Protein AF-A0A9X3NEU4-F1 (afdb_monomer_lite)

Structure (mmCIF, N/CA/C/O backbone):
data_AF-A0A9X3NEU4-F1
#
_entry.id   AF-A0A9X3NEU4-F1
#
loop_
_atom_site.group_PDB
_atom_site.id
_atom_site.type_symbol
_atom_site.label_atom_id
_atom_site.label_alt_id
_atom_site.label_comp_id
_atom_site.label_asym_id
_atom_site.label_entity_id
_atom_site.label_seq_id
_atom_site.pdbx_PDB_ins_code
_atom_site.Cartn_x
_atom_site.Cartn_y
_atom_site.Cartn_z
_atom_site.occupancy
_atom_site.B_iso_or_equiv
_atom_site.auth_seq_id
_atom_site.auth_comp_id
_atom_site.auth_asym_id
_atom_site.auth_atom_id
_atom_site.pdbx_PDB_model_num
ATOM 1 N N . MET A 1 1 ? 14.379 30.871 -71.283 1.00 44.81 1 MET A N 1
ATOM 2 C CA . MET A 1 1 ? 14.178 31.575 -69.997 1.00 44.81 1 MET A CA 1
ATOM 3 C C . MET A 1 1 ? 13.206 30.751 -69.172 1.00 44.81 1 MET A C 1
ATOM 5 O O . MET A 1 1 ? 12.006 30.947 -69.275 1.00 44.81 1 MET A O 1
ATOM 9 N N . LEU A 1 2 ? 13.710 29.738 -68.473 1.00 43.91 2 LEU A N 1
ATOM 10 C CA . LEU A 1 2 ? 12.891 28.716 -67.829 1.00 43.91 2 LEU A CA 1
ATOM 11 C C . LEU A 1 2 ? 13.429 28.474 -66.412 1.00 43.91 2 LEU A C 1
ATOM 13 O O . LEU A 1 2 ? 14.631 28.306 -66.233 1.00 43.91 2 LEU A O 1
ATOM 17 N N . PHE A 1 3 ? 12.510 28.463 -65.448 1.00 47.03 3 PHE A N 1
ATOM 18 C CA . PHE A 1 3 ? 12.643 27.906 -64.099 1.00 47.03 3 PHE A CA 1
ATOM 19 C C . PHE A 1 3 ? 13.723 28.490 -63.179 1.00 47.03 3 PHE A C 1
ATOM 21 O O . PHE A 1 3 ? 14.767 27.901 -62.918 1.00 47.03 3 PHE A O 1
ATOM 28 N N . ARG A 1 4 ? 13.398 29.614 -62.541 1.00 51.06 4 ARG A N 1
ATOM 29 C CA . ARG A 1 4 ? 13.967 29.974 -61.237 1.00 51.06 4 ARG A CA 1
ATOM 30 C C . ARG A 1 4 ? 12.854 30.599 -60.414 1.00 51.06 4 ARG A C 1
ATOM 32 O O . ARG A 1 4 ? 12.201 31.504 -60.917 1.00 51.06 4 ARG A O 1
ATOM 39 N N . ARG A 1 5 ? 12.717 30.168 -59.156 1.00 53.00 5 ARG A N 1
ATOM 40 C CA . ARG A 1 5 ? 11.778 30.644 -58.116 1.00 53.00 5 ARG A CA 1
ATOM 41 C C . ARG A 1 5 ? 10.503 29.822 -57.942 1.00 53.00 5 ARG A C 1
ATOM 43 O O . ARG A 1 5 ? 9.422 30.352 -58.114 1.00 53.00 5 ARG A O 1
ATOM 50 N N . VAL A 1 6 ? 10.627 28.589 -57.470 1.00 54.50 6 VAL A N 1
ATOM 51 C CA . VAL A 1 6 ? 9.774 28.101 -56.372 1.00 54.50 6 VAL A CA 1
ATOM 52 C C . VAL A 1 6 ? 10.580 27.011 -55.688 1.00 54.50 6 VAL A C 1
ATOM 54 O O . VAL A 1 6 ? 10.840 26.011 -56.335 1.00 54.50 6 VAL A O 1
ATOM 57 N N . LEU A 1 7 ? 11.033 27.224 -54.453 1.00 52.16 7 LEU A N 1
ATOM 58 C CA . LEU A 1 7 ? 11.318 26.179 -53.454 1.00 52.16 7 LEU A CA 1
ATOM 59 C C . LEU A 1 7 ? 12.117 26.808 -52.319 1.00 52.16 7 LEU A C 1
ATOM 61 O O . LEU A 1 7 ? 13.336 26.889 -52.384 1.00 52.16 7 LEU A O 1
ATOM 65 N N . LEU A 1 8 ? 11.407 27.290 -51.303 1.00 47.12 8 LEU A N 1
ATOM 66 C CA . LEU A 1 8 ? 11.895 27.387 -49.927 1.00 47.12 8 LEU A CA 1
ATOM 67 C C . LEU A 1 8 ? 10.701 27.763 -49.050 1.00 47.12 8 LEU A C 1
ATOM 69 O O . LEU A 1 8 ? 10.567 28.883 -48.572 1.00 47.12 8 LEU A O 1
ATOM 73 N N . VAL A 1 9 ? 9.782 26.812 -48.898 1.00 52.91 9 VAL A N 1
ATOM 74 C CA . VAL A 1 9 ? 8.786 26.859 -47.832 1.00 52.91 9 VAL A CA 1
ATOM 75 C C . VAL A 1 9 ? 8.867 25.548 -47.069 1.00 52.91 9 VAL A C 1
ATOM 77 O O . VAL A 1 9 ? 8.692 24.477 -47.638 1.00 52.91 9 VAL A O 1
ATOM 80 N N . ALA A 1 10 ? 9.117 25.720 -45.773 1.00 53.41 10 ALA A N 1
ATOM 81 C CA . ALA A 1 10 ? 8.772 24.837 -44.670 1.00 53.41 10 ALA A CA 1
ATOM 82 C C . ALA A 1 10 ? 9.466 23.474 -44.597 1.00 53.41 10 ALA A C 1
ATOM 84 O O . ALA A 1 10 ? 9.008 22.499 -45.174 1.00 53.41 10 ALA A O 1
ATOM 85 N N . LEU A 1 11 ? 10.466 23.386 -43.717 1.00 49.44 11 LEU A N 1
ATOM 86 C CA . LEU A 1 11 ? 10.646 22.207 -42.865 1.00 49.44 11 LEU A CA 1
ATOM 87 C C . LEU A 1 11 ? 11.453 22.580 -41.611 1.00 49.44 11 LEU A C 1
ATOM 89 O O . LEU A 1 11 ? 12.535 22.070 -41.355 1.00 49.44 11 LEU A O 1
ATOM 93 N N . ILE A 1 12 ? 10.901 23.490 -40.801 1.00 54.88 12 ILE A N 1
ATOM 94 C CA . ILE A 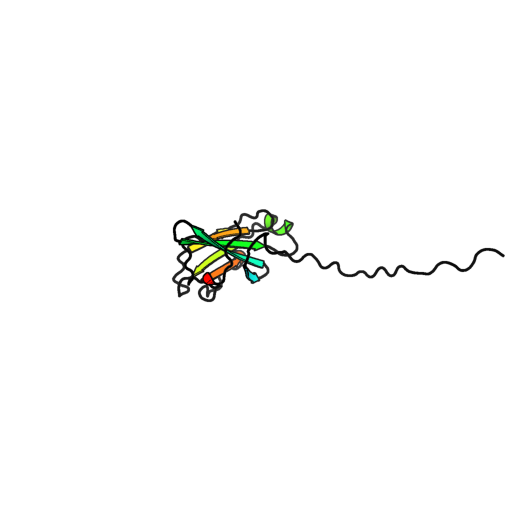1 12 ? 11.205 23.511 -39.365 1.00 54.88 12 ILE A CA 1
ATOM 95 C C . ILE A 1 12 ? 10.146 22.614 -38.726 1.00 54.88 12 ILE A C 1
ATOM 97 O O . ILE A 1 12 ? 9.109 23.078 -38.257 1.00 54.88 12 ILE A O 1
ATOM 101 N N . VAL A 1 13 ? 10.368 21.301 -38.794 1.00 54.75 13 VAL A N 1
ATOM 102 C CA . VAL A 1 13 ? 9.652 20.361 -37.929 1.00 54.75 13 VAL A CA 1
ATOM 103 C C . VAL A 1 13 ? 10.195 20.635 -36.538 1.00 54.75 13 VAL A C 1
ATOM 105 O O . VAL A 1 13 ? 11.310 20.246 -36.201 1.00 54.75 13 VAL A O 1
ATOM 108 N N . ALA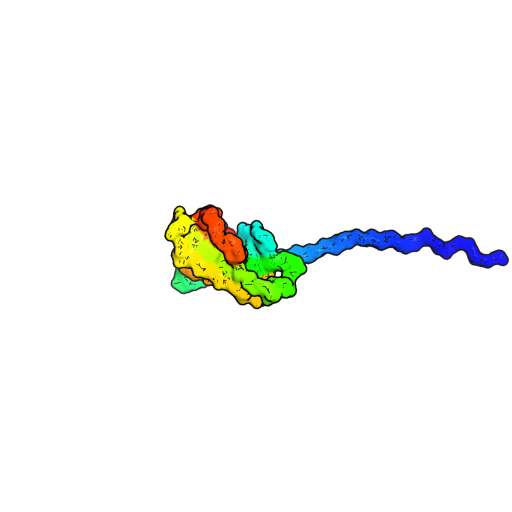 A 1 14 ? 9.434 21.406 -35.767 1.00 52.91 14 ALA A N 1
ATOM 109 C CA . ALA A 1 14 ? 9.673 21.575 -34.352 1.00 52.91 14 ALA A CA 1
ATOM 110 C C . ALA A 1 14 ? 9.795 20.179 -33.728 1.00 52.91 14 ALA A C 1
ATOM 112 O O . ALA A 1 14 ? 8.839 19.401 -33.756 1.00 52.91 14 ALA A O 1
ATOM 113 N N . CYS A 1 15 ? 10.968 19.864 -33.173 1.00 49.28 15 CYS A N 1
ATOM 114 C CA . CYS A 1 15 ? 11.136 18.794 -32.197 1.00 49.28 15 CYS A CA 1
ATOM 115 C C . CYS A 1 15 ? 10.314 19.164 -30.959 1.00 49.28 15 CYS A C 1
ATOM 117 O O . CYS A 1 15 ? 10.850 19.610 -29.947 1.00 49.28 15 CYS A O 1
ATOM 119 N N . LEU A 1 16 ? 8.991 19.046 -31.057 1.00 50.03 16 LEU A N 1
ATOM 120 C CA . LEU A 1 16 ? 8.130 19.090 -29.895 1.00 50.03 16 LEU A CA 1
ATOM 121 C C . LEU A 1 16 ? 8.466 17.838 -29.082 1.00 50.03 16 LEU A C 1
ATOM 123 O O . LEU A 1 16 ? 8.388 16.732 -29.628 1.00 50.03 16 LEU A O 1
ATOM 127 N N . PRO A 1 17 ? 8.878 17.977 -27.812 1.00 50.19 17 PRO A N 1
ATOM 128 C CA . PRO A 1 17 ? 9.070 16.820 -26.962 1.00 50.19 17 PRO A CA 1
ATOM 129 C C . PRO A 1 17 ? 7.731 16.088 -26.896 1.00 50.19 17 PRO A C 1
ATOM 131 O O . PRO A 1 17 ? 6.747 16.625 -26.386 1.00 50.19 17 PRO A O 1
ATOM 134 N N . VAL A 1 18 ? 7.685 14.873 -27.448 1.00 53.72 18 VAL A N 1
ATOM 135 C CA . VAL A 1 18 ? 6.547 13.977 -27.256 1.00 53.72 18 VAL A CA 1
ATOM 136 C C . VAL A 1 18 ? 6.400 13.828 -25.742 1.00 53.72 18 VAL A C 1
ATOM 138 O O . VAL A 1 18 ? 7.373 13.420 -25.095 1.00 53.72 18 VAL A O 1
ATOM 141 N N . PRO A 1 19 ? 5.258 14.206 -25.139 1.00 49.41 19 PRO A N 1
ATOM 142 C CA . PRO A 1 19 ? 5.074 14.055 -23.709 1.00 49.41 19 PRO A CA 1
ATOM 143 C C . PRO A 1 19 ? 5.177 12.566 -23.410 1.00 49.41 19 PRO A C 1
ATOM 145 O O . PRO A 1 19 ? 4.295 11.781 -23.746 1.00 49.41 19 PRO A O 1
ATOM 148 N N . ALA A 1 20 ? 6.316 12.166 -22.850 1.00 51.03 20 ALA A N 1
ATOM 149 C CA . ALA A 1 20 ? 6.565 10.777 -22.530 1.00 51.03 20 ALA A CA 1
ATOM 150 C C . ALA A 1 20 ? 5.463 10.311 -21.577 1.00 51.03 20 ALA A C 1
ATOM 152 O O . ALA A 1 20 ? 5.280 10.911 -20.512 1.00 51.03 20 ALA A O 1
ATOM 153 N N . ALA A 1 21 ? 4.723 9.291 -22.015 1.00 49.53 21 ALA A N 1
ATOM 154 C CA . ALA A 1 21 ? 3.533 8.785 -21.354 1.00 49.53 21 ALA A CA 1
ATOM 155 C C . ALA A 1 21 ? 3.803 8.611 -19.856 1.00 49.53 21 ALA A C 1
ATOM 157 O O . ALA A 1 21 ? 4.680 7.855 -19.436 1.00 49.53 21 ALA A O 1
ATOM 158 N N . VAL A 1 22 ? 3.089 9.388 -19.045 1.00 52.66 22 VAL A N 1
ATOM 159 C CA . VAL A 1 22 ? 3.134 9.270 -17.590 1.00 52.66 22 VAL A CA 1
ATOM 160 C C . VAL A 1 22 ? 2.557 7.900 -17.255 1.00 52.66 22 VAL A C 1
ATOM 162 O O . VAL A 1 22 ? 1.457 7.595 -17.711 1.00 52.66 22 VAL A O 1
ATOM 165 N N . ALA A 1 23 ? 3.276 7.076 -16.486 1.00 56.06 23 ALA A N 1
ATOM 166 C CA . ALA A 1 23 ? 2.746 5.799 -16.015 1.00 56.06 23 ALA A CA 1
ATOM 167 C C . ALA A 1 23 ? 1.382 6.034 -15.351 1.00 56.06 23 ALA A C 1
ATOM 169 O O . ALA A 1 23 ? 1.269 6.727 -14.334 1.00 56.06 23 ALA A O 1
ATOM 170 N N . GLN A 1 24 ? 0.334 5.530 -15.998 1.00 68.69 24 GLN A N 1
ATOM 171 C CA . GLN A 1 24 ? -1.038 5.714 -15.558 1.00 68.69 24 GLN A CA 1
ATOM 172 C C . GLN A 1 24 ? -1.345 4.755 -14.410 1.00 68.69 24 GLN A C 1
ATOM 174 O O . GLN A 1 24 ? -0.736 3.690 -14.267 1.00 68.69 24 GLN A O 1
ATOM 179 N N . ALA A 1 25 ? -2.305 5.148 -13.570 1.00 74.69 25 ALA A N 1
ATOM 180 C CA . ALA A 1 25 ? -2.881 4.227 -12.602 1.00 74.69 25 ALA A CA 1
ATOM 181 C C . ALA A 1 25 ? -3.340 2.947 -13.329 1.00 74.69 25 ALA A C 1
ATOM 183 O O . ALA A 1 25 ? -3.748 3.040 -14.493 1.00 74.69 25 ALA A O 1
ATOM 184 N N . PRO A 1 26 ? -3.301 1.769 -12.679 1.00 81.75 26 PRO A N 1
ATOM 185 C CA . PRO A 1 26 ? -3.879 0.582 -13.289 1.00 81.75 26 PRO A CA 1
ATOM 186 C C . PRO A 1 26 ? -5.349 0.840 -13.655 1.00 81.75 26 PRO A C 1
ATOM 188 O O . PRO A 1 26 ? -6.010 1.686 -13.049 1.00 81.75 26 PRO A O 1
ATOM 191 N N . GLN A 1 27 ? -5.877 0.104 -14.634 1.00 82.25 27 GLN A N 1
ATOM 192 C CA . GLN A 1 27 ? -7.287 0.225 -15.002 1.00 82.25 27 GLN A CA 1
ATOM 193 C C . GLN A 1 27 ? -8.190 -0.043 -13.780 1.00 82.25 27 GLN A C 1
ATOM 195 O O . GLN A 1 27 ? -7.932 -0.955 -12.986 1.00 82.25 27 GLN A O 1
ATOM 200 N N . GLY A 1 28 ? -9.243 0.766 -13.631 1.00 84.94 28 GLY A N 1
ATOM 201 C CA . GLY A 1 28 ? -10.212 0.682 -12.537 1.00 84.94 28 GLY A CA 1
ATOM 202 C C . GLY A 1 28 ? -10.027 1.748 -11.452 1.00 84.94 28 GLY A C 1
ATOM 203 O O . GLY A 1 28 ? -9.365 2.768 -11.646 1.00 84.94 28 GLY A O 1
ATOM 204 N N . ASP A 1 29 ? -10.644 1.510 -10.295 1.00 91.75 29 ASP A N 1
ATOM 205 C CA . ASP A 1 29 ? -10.668 2.464 -9.188 1.00 91.75 29 ASP A CA 1
ATOM 206 C C . ASP A 1 29 ? -9.457 2.332 -8.268 1.00 91.75 29 ASP A C 1
ATOM 208 O O . ASP A 1 29 ? -9.425 1.530 -7.334 1.00 91.75 29 ASP A O 1
ATOM 212 N N . TRP A 1 30 ? -8.473 3.193 -8.518 1.00 94.62 30 TRP A N 1
ATOM 213 C CA . TRP A 1 30 ? -7.254 3.302 -7.726 1.00 94.62 30 TRP A CA 1
ATOM 214 C C . TRP A 1 30 ? -7.106 4.698 -7.124 1.00 94.62 30 TRP A C 1
ATOM 216 O O . TRP A 1 30 ? -7.406 5.716 -7.758 1.00 94.62 30 TRP A O 1
ATOM 226 N N . THR A 1 31 ? -6.633 4.747 -5.883 1.00 96.00 31 THR A N 1
ATOM 227 C CA . THR A 1 31 ? -6.203 5.969 -5.205 1.00 96.00 31 THR A CA 1
ATOM 228 C C . THR A 1 31 ? -4.697 6.102 -5.358 1.00 96.00 31 THR A C 1
ATOM 230 O O . THR A 1 31 ? -3.968 5.166 -5.040 1.00 96.00 31 THR A O 1
ATOM 233 N N . PHE A 1 32 ? -4.223 7.258 -5.823 1.00 93.94 32 PHE A N 1
ATOM 234 C CA . PHE A 1 32 ? -2.806 7.604 -5.722 1.00 93.94 32 PHE A CA 1
ATOM 235 C C . PHE A 1 32 ? -2.444 7.828 -4.251 1.00 93.94 32 PHE A C 1
ATOM 237 O O . PHE A 1 32 ? -3.128 8.582 -3.557 1.00 93.94 32 PHE A O 1
ATOM 244 N N . VAL A 1 33 ? -1.402 7.146 -3.785 1.00 93.69 33 VAL A N 1
ATOM 245 C CA . VAL A 1 33 ? -0.989 7.138 -2.378 1.00 93.69 33 VAL A CA 1
ATOM 246 C C . VAL A 1 33 ? 0.200 8.065 -2.170 1.00 93.69 33 VAL A C 1
ATOM 248 O O . VAL A 1 33 ? 0.128 8.954 -1.325 1.00 93.69 33 VAL A O 1
ATOM 251 N N . ARG A 1 34 ? 1.283 7.851 -2.928 1.00 90.25 34 ARG A N 1
ATOM 252 C CA . ARG A 1 34 ? 2.526 8.630 -2.859 1.00 90.25 34 ARG A CA 1
ATOM 253 C C . ARG A 1 34 ? 3.455 8.330 -4.038 1.00 90.25 34 ARG A C 1
ATOM 255 O O . ARG A 1 34 ? 3.198 7.405 -4.813 1.00 90.25 34 ARG A O 1
ATOM 262 N N . GLU A 1 35 ? 4.547 9.085 -4.113 1.00 87.25 35 GLU A N 1
ATOM 263 C CA . GLU A 1 35 ? 5.651 8.881 -5.051 1.00 87.25 35 GLU A CA 1
ATOM 264 C C . GLU A 1 35 ? 7.003 8.999 -4.325 1.00 87.25 35 GLU A C 1
ATOM 266 O O . GLU A 1 35 ? 7.204 9.944 -3.564 1.00 87.25 35 GLU A O 1
ATOM 271 N N . ASP A 1 36 ? 7.901 8.030 -4.516 1.00 80.81 36 ASP A N 1
ATOM 272 C CA . ASP A 1 36 ? 9.251 7.975 -3.915 1.00 80.81 36 ASP A CA 1
ATOM 273 C C . ASP A 1 36 ? 10.348 7.649 -4.958 1.00 80.81 36 ASP A C 1
ATOM 275 O O . ASP A 1 36 ? 11.380 7.055 -4.658 1.00 80.81 36 ASP A O 1
ATOM 279 N N . GLY A 1 37 ? 10.097 8.027 -6.216 1.00 78.50 37 GLY A N 1
ATOM 280 C CA . GLY A 1 37 ? 10.785 7.502 -7.405 1.00 78.50 37 GLY A CA 1
ATOM 281 C C . GLY A 1 37 ? 9.954 6.431 -8.119 1.00 78.50 37 GLY A C 1
ATOM 282 O O . GLY A 1 37 ? 10.118 6.200 -9.320 1.00 78.50 37 GLY A O 1
ATOM 283 N N . TYR A 1 38 ? 8.991 5.850 -7.402 1.00 84.31 38 TYR A N 1
ATOM 284 C CA . TYR A 1 38 ? 7.974 4.943 -7.912 1.00 84.31 38 TYR A CA 1
ATOM 285 C C . TYR A 1 38 ? 6.606 5.505 -7.570 1.00 84.31 38 TYR A C 1
ATOM 287 O O . TYR A 1 38 ? 6.425 6.164 -6.551 1.00 84.31 38 TYR A O 1
ATOM 295 N N . ARG A 1 39 ? 5.620 5.266 -8.432 1.00 88.69 39 ARG A N 1
ATOM 296 C CA . ARG A 1 39 ? 4.249 5.719 -8.187 1.00 88.69 39 ARG A CA 1
ATOM 297 C C . ARG A 1 39 ? 3.486 4.605 -7.505 1.00 88.69 39 ARG A C 1
ATOM 299 O O . ARG A 1 39 ? 3.410 3.492 -8.030 1.00 88.69 39 ARG A O 1
ATOM 306 N N . HIS A 1 40 ? 2.887 4.922 -6.367 1.00 91.38 40 HIS A N 1
ATOM 307 C CA . HIS A 1 40 ? 2.147 3.957 -5.575 1.00 91.38 40 HIS A CA 1
ATOM 308 C C . HIS A 1 40 ? 0.659 4.247 -5.604 1.00 91.38 40 HIS A C 1
ATOM 310 O O . HIS A 1 40 ? 0.200 5.360 -5.330 1.00 91.38 40 HIS A O 1
ATOM 316 N N . TYR A 1 41 ? -0.096 3.198 -5.880 1.00 94.75 41 TYR A N 1
ATOM 317 C CA . TYR A 1 41 ? -1.541 3.212 -5.917 1.00 94.75 41 TYR A CA 1
ATOM 318 C C . TYR A 1 41 ? -2.090 2.168 -4.961 1.00 94.75 41 TYR A C 1
ATOM 320 O O . TYR A 1 41 ? -1.475 1.124 -4.739 1.00 94.75 41 TYR A O 1
ATOM 328 N N . ALA A 1 42 ? -3.275 2.424 -4.424 1.00 97.25 42 ALA A N 1
ATOM 329 C CA . ALA A 1 42 ? -3.987 1.441 -3.633 1.00 97.25 42 ALA A CA 1
ATOM 330 C C . ALA A 1 42 ? -5.501 1.573 -3.774 1.00 97.25 42 ALA A C 1
ATOM 332 O O . ALA A 1 42 ? -6.040 2.640 -4.069 1.00 97.25 42 ALA A O 1
ATOM 333 N N . CYS A 1 43 ? -6.190 0.471 -3.528 1.00 97.38 43 CYS A N 1
ATOM 334 C CA . CYS A 1 43 ? -7.634 0.417 -3.371 1.00 97.38 43 CYS A CA 1
ATOM 335 C C . CYS A 1 43 ? -7.971 -0.558 -2.239 1.00 97.38 43 CYS A C 1
ATOM 337 O O . CYS A 1 43 ? -7.146 -1.389 -1.847 1.00 97.38 43 CYS A O 1
ATOM 339 N N . ARG A 1 44 ? -9.183 -0.461 -1.694 1.00 97.00 44 ARG A N 1
ATOM 340 C CA . ARG A 1 44 ? -9.673 -1.364 -0.644 1.00 97.00 44 ARG A CA 1
ATOM 341 C C . ARG A 1 44 ? -10.862 -2.185 -1.114 1.00 97.00 44 ARG A C 1
ATOM 343 O O . ARG A 1 44 ? -11.663 -1.725 -1.919 1.00 97.00 44 ARG A O 1
ATOM 350 N N . TYR A 1 45 ? -11.028 -3.383 -0.580 1.00 96.12 45 TYR A N 1
ATOM 351 C CA . TYR A 1 45 ? -12.181 -4.236 -0.866 1.00 96.12 45 TYR A CA 1
ATOM 352 C C . TYR A 1 45 ? -12.557 -5.057 0.367 1.00 96.12 45 TYR A C 1
ATOM 354 O O . TYR A 1 45 ? -11.730 -5.257 1.253 1.00 96.12 45 TYR A O 1
ATOM 362 N N . LYS A 1 46 ? -13.817 -5.493 0.458 1.00 94.31 46 LYS A N 1
ATOM 363 C CA . LYS A 1 46 ? -14.280 -6.323 1.578 1.00 94.31 46 LYS A CA 1
ATOM 364 C C . LYS A 1 46 ? -13.980 -7.800 1.335 1.00 94.31 46 LYS A C 1
ATOM 366 O O . LYS A 1 46 ? -14.212 -8.303 0.237 1.00 94.31 46 LYS A O 1
ATOM 371 N N . VAL A 1 47 ? -13.551 -8.502 2.380 1.00 90.06 47 VAL A N 1
ATOM 372 C CA . VAL A 1 47 ? -13.366 -9.958 2.416 1.00 90.06 47 VAL A CA 1
ATOM 373 C C . VAL A 1 47 ? -13.979 -10.489 3.709 1.00 90.06 47 VAL A C 1
ATOM 375 O O . VAL A 1 47 ? -13.475 -10.195 4.781 1.00 90.06 47 VAL A O 1
ATOM 378 N N . LYS A 1 48 ? -15.061 -11.275 3.613 1.00 83.94 48 LYS A N 1
ATOM 379 C CA . LYS A 1 48 ? -15.693 -11.989 4.747 1.00 83.94 48 LYS A CA 1
ATOM 380 C C . LYS A 1 48 ? -15.933 -11.153 6.028 1.00 83.94 48 LYS A C 1
ATOM 382 O O . LYS A 1 48 ? -15.901 -11.697 7.120 1.00 83.94 48 LYS A O 1
ATOM 387 N N . GLY A 1 49 ? -16.222 -9.857 5.892 1.00 81.00 49 GLY A N 1
ATOM 388 C CA . GLY A 1 49 ? -16.484 -8.952 7.024 1.00 81.00 49 GLY A CA 1
ATOM 389 C C . GLY A 1 49 ? -15.368 -7.938 7.279 1.00 81.00 49 GLY A C 1
ATOM 390 O O . GLY A 1 49 ? -15.664 -6.822 7.703 1.00 81.00 49 GLY A O 1
ATOM 391 N N . ASP A 1 50 ? -14.140 -8.259 6.877 1.00 87.00 50 ASP A N 1
ATOM 392 C CA . ASP A 1 50 ? -12.965 -7.401 7.031 1.00 87.00 50 ASP A CA 1
ATOM 393 C C . ASP A 1 50 ? -12.645 -6.628 5.748 1.00 87.00 50 ASP A C 1
ATOM 395 O O . ASP A 1 50 ? -13.200 -6.896 4.672 1.00 87.00 50 ASP A O 1
ATOM 399 N N . TRP A 1 51 ? -11.738 -5.653 5.843 1.00 95.50 51 TRP A N 1
ATOM 400 C CA . TRP A 1 51 ? -11.169 -5.005 4.665 1.00 95.50 51 TRP A CA 1
ATOM 401 C C . TRP A 1 51 ? -9.835 -5.639 4.283 1.00 95.50 51 TRP A C 1
ATOM 403 O O . TRP A 1 51 ? -9.068 -6.116 5.113 1.00 95.50 51 TRP A O 1
ATOM 413 N N . ALA A 1 52 ? -9.543 -5.599 2.994 1.00 97.19 52 ALA A N 1
ATOM 414 C CA . ALA A 1 52 ? -8.225 -5.840 2.446 1.00 97.19 52 ALA A CA 1
ATOM 415 C C . ALA A 1 52 ? -7.813 -4.633 1.601 1.00 97.19 52 ALA A C 1
ATOM 417 O O . ALA A 1 52 ? -8.656 -3.960 0.998 1.00 97.19 52 ALA A O 1
ATOM 418 N N . VAL A 1 53 ? -6.514 -4.369 1.553 1.00 97.44 53 VAL A N 1
ATOM 419 C CA . VAL A 1 53 ? -5.903 -3.336 0.721 1.00 97.44 53 VAL A CA 1
ATOM 420 C C . VAL A 1 53 ? -5.099 -4.018 -0.372 1.00 97.44 53 VAL A C 1
ATOM 422 O O . VAL A 1 53 ? -4.264 -4.875 -0.097 1.00 97.44 53 VAL A O 1
ATOM 425 N N . ARG A 1 54 ? -5.346 -3.630 -1.620 1.00 96.00 54 ARG A N 1
ATOM 426 C CA . ARG A 1 54 ? -4.520 -4.003 -2.767 1.00 96.00 54 ARG A CA 1
ATOM 427 C C . ARG A 1 54 ? -3.660 -2.807 -3.135 1.00 96.00 54 ARG A C 1
ATOM 429 O O . ARG A 1 54 ? -4.200 -1.719 -3.326 1.00 96.00 54 ARG A O 1
ATOM 436 N N . THR A 1 55 ? -2.359 -3.013 -3.273 1.00 95.44 55 THR A N 1
ATOM 437 C CA . THR A 1 55 ? -1.435 -2.002 -3.789 1.00 95.44 55 THR A CA 1
ATOM 438 C C . THR A 1 55 ? -1.020 -2.330 -5.219 1.00 95.44 55 THR A C 1
ATOM 440 O O . THR A 1 55 ? -1.057 -3.485 -5.658 1.00 95.44 55 THR A O 1
ATOM 443 N N . ALA A 1 56 ? -0.645 -1.294 -5.956 1.00 93.06 56 ALA A N 1
ATOM 444 C CA . ALA A 1 56 ? 0.021 -1.391 -7.239 1.00 93.06 56 ALA A CA 1
ATOM 445 C C . ALA A 1 56 ? 1.101 -0.312 -7.290 1.00 93.06 56 ALA A C 1
ATOM 447 O O . ALA A 1 56 ? 0.801 0.881 -7.264 1.00 93.06 56 ALA A O 1
ATOM 448 N N . THR A 1 57 ? 2.352 -0.740 -7.348 1.00 90.44 57 THR A N 1
ATOM 449 C CA . THR A 1 57 ? 3.505 0.140 -7.511 1.00 90.44 57 THR A CA 1
ATOM 450 C C . THR A 1 57 ? 3.977 0.032 -8.947 1.00 90.44 57 THR A C 1
ATOM 452 O O . THR A 1 57 ? 4.241 -1.073 -9.416 1.00 90.44 57 THR A O 1
ATOM 455 N N . SER A 1 58 ? 4.086 1.159 -9.640 1.00 86.25 58 SER A N 1
ATOM 456 C CA . SER A 1 58 ? 4.680 1.235 -10.975 1.00 86.25 58 SER A CA 1
ATOM 457 C C . SER A 1 58 ? 5.974 2.024 -10.931 1.00 86.25 58 SER A C 1
ATOM 459 O O . SER A 1 58 ? 6.028 3.105 -10.336 1.00 86.25 58 SER A O 1
ATOM 461 N N . TRP A 1 59 ? 6.977 1.542 -11.649 1.00 76.44 59 TRP A N 1
ATOM 462 C CA . TRP A 1 59 ? 8.055 2.405 -12.112 1.00 76.44 59 TRP A CA 1
ATOM 463 C C . TRP A 1 59 ? 7.529 3.236 -13.279 1.00 76.44 59 TRP A C 1
ATOM 465 O O . TRP A 1 59 ? 6.738 2.727 -14.062 1.00 76.44 59 TRP A O 1
ATOM 475 N N . GLY A 1 60 ? 7.906 4.511 -13.364 1.00 65.50 60 GLY A N 1
ATOM 476 C CA . GLY A 1 60 ? 7.433 5.448 -14.383 1.00 65.50 60 GLY A CA 1
ATOM 477 C C . GLY A 1 60 ? 7.649 4.993 -15.840 1.00 65.50 60 GLY A C 1
ATOM 478 O O . GLY A 1 60 ? 6.959 4.129 -16.361 1.00 65.50 60 GLY A O 1
ATOM 479 N N . LYS A 1 61 ? 8.545 5.662 -16.570 1.00 55.09 61 LYS A N 1
ATOM 480 C CA . LYS A 1 61 ? 8.609 5.580 -18.046 1.00 55.09 61 LYS A CA 1
ATOM 481 C C . LYS A 1 61 ? 9.289 4.320 -18.611 1.00 55.09 61 LYS A C 1
ATOM 483 O O . LYS A 1 61 ? 9.271 4.145 -19.824 1.00 55.09 61 LYS A O 1
ATOM 488 N N . LEU A 1 62 ? 9.883 3.461 -17.779 1.00 55.72 62 LEU A N 1
ATOM 489 C CA . LEU A 1 62 ? 10.703 2.324 -18.219 1.00 55.72 62 LEU A CA 1
ATOM 490 C C . LEU A 1 62 ? 10.218 1.033 -17.548 1.00 55.72 62 LEU A C 1
ATOM 492 O O . LEU A 1 62 ? 10.684 0.632 -16.487 1.00 55.72 62 LEU A O 1
ATOM 496 N N . ARG A 1 63 ? 9.219 0.398 -18.169 1.00 57.03 63 ARG A N 1
ATOM 497 C CA . ARG A 1 63 ? 8.640 -0.876 -17.713 1.00 57.03 63 ARG A CA 1
ATOM 498 C C . ARG A 1 63 ? 9.662 -2.019 -17.718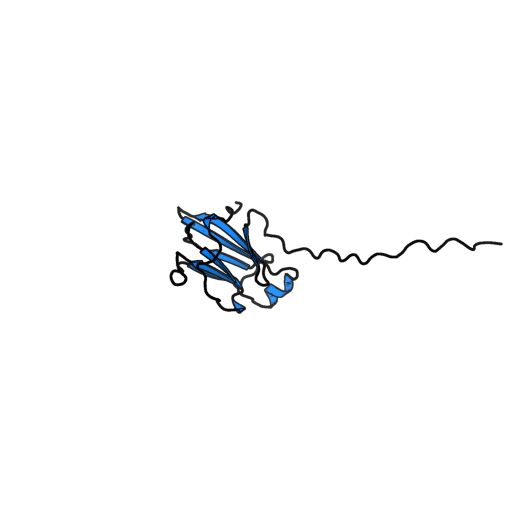 1.00 57.03 63 ARG A C 1
ATOM 500 O O . ARG A 1 63 ? 9.604 -2.886 -16.854 1.00 57.03 63 ARG A O 1
ATOM 507 N N . GLU A 1 64 ? 10.562 -2.011 -18.694 1.00 57.91 64 GLU A N 1
ATOM 508 C CA . GLU A 1 64 ? 11.501 -3.103 -18.982 1.00 57.91 64 GLU A CA 1
ATOM 509 C C . GLU A 1 64 ? 12.608 -3.223 -17.932 1.00 57.91 64 GLU A C 1
ATOM 511 O O . GLU A 1 64 ? 13.098 -4.318 -17.660 1.00 57.91 64 GLU A O 1
ATOM 516 N N . ASP A 1 65 ? 12.956 -2.118 -17.277 1.00 60.16 65 ASP A N 1
ATOM 517 C CA . ASP A 1 65 ? 14.035 -2.126 -16.307 1.00 60.16 65 ASP A CA 1
ATOM 518 C C . ASP A 1 65 ? 13.597 -2.803 -14.988 1.00 60.16 65 ASP A C 1
ATOM 520 O O . ASP A 1 65 ? 14.425 -3.427 -14.327 1.00 60.16 65 ASP A O 1
ATOM 524 N N . VAL A 1 66 ? 12.322 -2.733 -14.553 1.00 59.41 66 VAL A N 1
ATOM 525 C CA . VAL A 1 66 ? 11.981 -3.208 -13.183 1.00 59.41 66 VAL A CA 1
ATOM 526 C C . VAL A 1 66 ? 12.091 -4.716 -13.073 1.00 59.41 66 VAL A C 1
ATOM 528 O O . VAL A 1 66 ? 12.598 -5.240 -12.083 1.00 59.41 66 VAL A O 1
ATOM 531 N N . GLU A 1 67 ? 11.596 -5.396 -14.105 1.00 61.47 67 GLU A N 1
ATOM 532 C CA . GLU A 1 67 ? 11.620 -6.852 -14.211 1.00 61.47 67 GLU A CA 1
ATOM 533 C C . GLU A 1 67 ? 13.070 -7.360 -14.281 1.00 61.47 67 GLU A C 1
ATOM 535 O O . GLU A 1 67 ? 13.363 -8.455 -13.811 1.00 61.47 67 GLU A O 1
ATOM 540 N N . LYS A 1 68 ? 13.995 -6.532 -14.784 1.00 65.69 68 LYS A N 1
ATOM 541 C CA . LYS A 1 68 ? 15.426 -6.836 -14.866 1.00 65.69 68 LYS A CA 1
ATOM 542 C C . LYS A 1 68 ? 16.165 -6.690 -13.532 1.00 65.69 68 LYS A C 1
ATOM 544 O O . LYS A 1 68 ? 17.113 -7.434 -13.295 1.00 65.69 68 LYS A O 1
ATOM 549 N N . TYR A 1 69 ? 15.776 -5.740 -12.679 1.00 67.00 69 TYR A N 1
ATOM 550 C CA . TYR A 1 69 ? 16.538 -5.381 -11.472 1.00 67.00 69 TYR A CA 1
ATOM 551 C C . TYR A 1 69 ? 16.027 -6.013 -10.159 1.00 67.00 69 TYR A C 1
ATOM 553 O O . TYR A 1 69 ? 16.566 -5.701 -9.101 1.00 67.00 69 TYR A O 1
ATOM 561 N N . ASP A 1 70 ? 15.020 -6.900 -10.204 1.00 70.44 70 ASP A N 1
ATOM 562 C CA . ASP A 1 70 ? 14.448 -7.619 -9.038 1.00 70.44 70 ASP A CA 1
ATOM 563 C C . ASP A 1 70 ? 14.105 -6.696 -7.847 1.00 70.44 70 ASP A C 1
ATOM 565 O O . ASP A 1 70 ? 14.222 -7.057 -6.669 1.00 70.44 70 ASP A O 1
ATOM 569 N N . PHE A 1 71 ? 13.694 -5.456 -8.141 1.00 76.19 71 PHE A N 1
ATOM 570 C CA . PHE A 1 71 ? 13.339 -4.502 -7.097 1.00 76.19 71 PHE A CA 1
ATOM 571 C C . PHE A 1 71 ? 12.105 -4.989 -6.347 1.00 76.19 71 PHE A C 1
ATOM 573 O O . PHE A 1 71 ? 11.068 -5.288 -6.940 1.00 76.19 71 PHE A O 1
ATOM 580 N N . GLN A 1 72 ? 12.197 -5.027 -5.020 1.00 85.12 72 GLN A N 1
ATOM 581 C CA . GLN A 1 72 ? 11.065 -5.399 -4.180 1.00 85.12 72 GLN A CA 1
ATOM 582 C C . GLN A 1 72 ? 10.299 -4.158 -3.746 1.00 85.12 72 GLN A C 1
ATOM 584 O O . GLN A 1 72 ? 10.865 -3.086 -3.538 1.00 85.12 72 GLN A O 1
ATOM 589 N N . THR A 1 73 ? 9.003 -4.326 -3.556 1.00 87.50 73 THR A N 1
ATOM 590 C CA . THR A 1 73 ? 8.128 -3.342 -2.922 1.00 87.50 73 THR A CA 1
ATOM 591 C C . THR A 1 73 ? 7.775 -3.818 -1.528 1.00 87.50 73 THR A C 1
ATOM 593 O O . THR A 1 73 ? 7.609 -5.017 -1.331 1.00 87.50 73 THR A O 1
ATOM 596 N N . TYR A 1 74 ? 7.655 -2.884 -0.592 1.00 90.25 74 TYR A N 1
ATOM 597 C CA . TYR A 1 74 ? 7.198 -3.120 0.773 1.00 90.25 74 TYR A CA 1
ATOM 598 C C . TYR A 1 74 ? 5.887 -2.367 0.985 1.00 90.25 74 TYR A C 1
ATOM 600 O O . TYR A 1 74 ? 5.740 -1.230 0.525 1.00 90.25 74 TYR A O 1
ATOM 608 N N . ALA A 1 75 ? 4.942 -2.975 1.694 1.00 93.12 75 ALA A N 1
ATOM 609 C CA . ALA A 1 75 ? 3.748 -2.291 2.164 1.00 93.12 75 ALA A CA 1
ATOM 610 C C . ALA A 1 75 ? 3.337 -2.787 3.551 1.00 93.12 75 ALA A C 1
ATOM 612 O O . ALA A 1 75 ? 3.472 -3.972 3.853 1.00 93.12 75 ALA A O 1
ATOM 613 N N . SER A 1 76 ? 2.784 -1.893 4.367 1.00 94.12 76 SER A N 1
ATOM 614 C CA . SER A 1 76 ? 2.334 -2.211 5.720 1.00 94.12 76 SER A CA 1
ATOM 615 C C . SER A 1 76 ? 1.106 -1.414 6.144 1.00 94.12 76 SER A C 1
ATOM 617 O O . SER A 1 76 ? 0.758 -0.387 5.554 1.00 94.12 76 SER A O 1
ATOM 619 N N . LEU A 1 77 ? 0.424 -1.926 7.166 1.00 95.06 77 LEU A N 1
ATOM 620 C CA . LEU A 1 77 ? -0.666 -1.260 7.865 1.00 95.06 77 LEU A CA 1
ATOM 621 C C . LEU A 1 77 ? -0.223 -0.982 9.295 1.00 95.06 77 LEU A C 1
ATOM 623 O O . LEU A 1 77 ? -0.023 -1.919 10.059 1.00 95.06 77 LEU A O 1
ATOM 627 N N . ALA A 1 78 ? -0.114 0.290 9.663 1.00 94.31 78 ALA A N 1
ATOM 628 C CA . ALA A 1 78 ? 0.129 0.719 11.034 1.00 94.31 78 ALA A CA 1
ATOM 629 C C . ALA A 1 78 ? -1.192 1.070 11.735 1.00 94.31 78 ALA A C 1
ATOM 631 O O . ALA A 1 78 ? -2.065 1.739 11.167 1.00 94.31 78 ALA A O 1
ATOM 632 N N . ARG A 1 79 ? -1.339 0.640 12.989 1.00 94.12 79 ARG A N 1
ATOM 633 C CA . ARG A 1 79 ? -2.557 0.790 13.791 1.00 94.12 79 ARG A CA 1
ATOM 634 C C . ARG A 1 79 ? -2.288 1.651 15.018 1.00 94.12 79 ARG A C 1
ATOM 636 O O . ARG A 1 79 ? -1.991 1.167 16.105 1.00 94.12 79 ARG A O 1
ATOM 643 N N . GLY A 1 80 ? -2.416 2.959 14.829 1.00 91.06 80 GLY A N 1
ATOM 644 C CA . GLY A 1 80 ? -2.278 3.955 15.894 1.00 91.06 80 GLY A CA 1
ATOM 645 C C . GLY A 1 80 ? -0.836 4.303 16.282 1.00 91.06 80 GLY A C 1
ATOM 646 O O . GLY A 1 80 ? -0.628 5.399 16.788 1.00 91.06 80 GLY A O 1
ATOM 647 N N . SER A 1 81 ? 0.151 3.443 16.010 1.00 90.38 81 SER A N 1
ATOM 648 C CA . SER A 1 81 ? 1.571 3.719 16.276 1.00 90.38 81 SER A CA 1
ATOM 649 C C . SER A 1 81 ? 2.501 2.984 15.300 1.00 90.38 81 SER A C 1
ATOM 651 O O . SER A 1 81 ? 2.036 2.179 14.491 1.00 90.38 81 SER A O 1
ATOM 653 N N . ASN A 1 82 ? 3.806 3.276 15.350 1.00 88.44 82 ASN A N 1
ATOM 654 C CA . ASN A 1 82 ? 4.817 2.626 14.501 1.00 88.44 82 ASN A CA 1
ATOM 655 C C . ASN A 1 82 ? 5.174 1.211 14.975 1.00 88.44 82 ASN A C 1
ATOM 657 O O . ASN A 1 82 ? 5.717 0.430 14.204 1.00 88.44 82 ASN A O 1
ATOM 661 N N . GLU A 1 83 ? 4.880 0.897 16.233 1.00 89.00 83 GLU A N 1
ATOM 662 C CA . GLU A 1 83 ? 5.158 -0.380 16.892 1.00 89.00 83 GLU A CA 1
ATOM 663 C C . GLU A 1 83 ? 3.998 -1.371 16.712 1.00 89.00 83 GLU A C 1
ATOM 665 O O . GLU A 1 83 ? 4.161 -2.571 16.909 1.00 89.00 83 GLU A O 1
ATOM 670 N N . ASN A 1 84 ? 2.819 -0.880 16.320 1.00 92.06 84 ASN A N 1
ATOM 671 C CA . ASN A 1 84 ? 1.639 -1.695 16.062 1.00 92.06 84 ASN A CA 1
ATOM 672 C C . ASN A 1 84 ? 1.410 -1.849 14.554 1.00 92.06 84 ASN A C 1
ATOM 674 O O . ASN A 1 84 ? 0.580 -1.151 13.965 1.00 92.06 84 ASN A O 1
ATOM 678 N N . VAL A 1 85 ? 2.156 -2.766 13.939 1.00 92.31 85 VAL A N 1
ATOM 679 C CA . VAL A 1 85 ? 2.084 -3.092 12.506 1.00 92.31 85 VAL A CA 1
ATOM 680 C C . VAL A 1 85 ? 1.494 -4.499 12.340 1.00 92.31 85 VAL A C 1
ATOM 682 O O . VAL A 1 85 ? 2.237 -5.468 12.217 1.00 92.31 85 VAL A O 1
ATOM 685 N N . PRO A 1 86 ? 0.158 -4.662 12.386 1.00 92.25 86 PRO A N 1
ATOM 686 C CA . PRO A 1 86 ? -0.485 -5.977 12.316 1.00 92.25 86 PRO A CA 1
ATOM 687 C C . PRO A 1 86 ? -0.226 -6.731 11.009 1.00 92.25 86 PRO A C 1
ATOM 689 O O . PRO A 1 86 ? -0.318 -7.957 10.992 1.00 92.25 86 PRO A O 1
ATOM 692 N N . VAL A 1 87 ? 0.035 -6.016 9.908 1.00 92.75 87 VAL A N 1
ATOM 693 C CA . VAL A 1 87 ? 0.221 -6.618 8.586 1.00 92.75 87 VAL A CA 1
ATOM 694 C C . VAL A 1 87 ? 1.279 -5.856 7.808 1.00 92.75 87 VAL A C 1
ATOM 696 O O . VAL A 1 87 ? 1.176 -4.645 7.615 1.00 92.75 87 VAL A O 1
ATOM 699 N N . GLU A 1 88 ? 2.246 -6.598 7.289 1.00 92.19 88 GLU A N 1
ATOM 700 C CA . GLU A 1 88 ? 3.244 -6.131 6.340 1.00 92.19 88 GLU A CA 1
ATOM 701 C C . GLU A 1 88 ? 3.520 -7.211 5.297 1.00 92.19 88 GLU A C 1
ATOM 703 O O . GLU A 1 88 ? 3.290 -8.401 5.525 1.00 92.19 88 GLU A O 1
ATOM 708 N N . ALA A 1 89 ? 3.974 -6.796 4.122 1.00 91.88 89 ALA A N 1
ATOM 709 C CA . ALA A 1 89 ? 4.346 -7.711 3.062 1.00 91.88 89 ALA A CA 1
ATOM 710 C C . ALA A 1 89 ? 5.356 -7.073 2.112 1.00 91.88 89 ALA A C 1
ATOM 712 O O . ALA A 1 89 ? 5.354 -5.861 1.887 1.00 91.88 89 ALA A O 1
ATOM 713 N N . ASN A 1 90 ? 6.166 -7.937 1.504 1.00 89.50 90 ASN A N 1
ATOM 714 C CA . ASN A 1 90 ? 7.055 -7.597 0.407 1.00 89.50 90 ASN A CA 1
ATOM 715 C C . ASN A 1 90 ? 6.620 -8.318 -0.871 1.00 89.50 90 ASN A C 1
ATOM 717 O O . ASN A 1 90 ? 6.097 -9.431 -0.814 1.00 89.50 90 ASN A O 1
ATOM 721 N N . SER A 1 91 ? 6.867 -7.714 -2.029 1.00 85.75 91 SER A N 1
ATOM 722 C CA . SER A 1 91 ? 6.686 -8.370 -3.324 1.00 85.75 91 SER A CA 1
ATOM 723 C C . SER A 1 91 ? 7.817 -8.019 -4.273 1.00 85.75 91 SER A C 1
ATOM 725 O O . SER A 1 91 ? 8.097 -6.841 -4.495 1.00 85.75 91 SER A O 1
ATOM 727 N N . LYS A 1 92 ? 8.431 -9.058 -4.845 1.00 80.50 92 LYS A N 1
ATOM 728 C CA . LYS A 1 92 ? 9.389 -8.959 -5.956 1.00 80.50 92 LYS A CA 1
ATOM 729 C C . LYS A 1 92 ? 8.756 -9.258 -7.313 1.00 80.50 92 LYS A C 1
ATOM 731 O O . LYS A 1 92 ? 9.390 -9.119 -8.348 1.00 80.50 92 LYS A O 1
ATOM 736 N N . SER A 1 93 ? 7.512 -9.734 -7.315 1.00 80.94 93 SER A N 1
ATOM 737 C CA . SER A 1 93 ? 6.851 -10.181 -8.533 1.00 80.94 93 SER A CA 1
ATOM 738 C C . SER A 1 93 ? 6.208 -9.001 -9.246 1.00 80.94 93 SER A C 1
ATOM 740 O O . SER A 1 93 ? 5.226 -8.418 -8.774 1.00 80.94 93 SER A O 1
ATOM 742 N N . TRP A 1 94 ? 6.747 -8.693 -10.419 1.00 80.25 94 TRP A N 1
ATOM 743 C CA . TRP A 1 94 ? 6.216 -7.696 -11.336 1.00 80.25 94 TRP A CA 1
ATOM 744 C C . TRP A 1 94 ? 5.357 -8.385 -12.393 1.00 80.25 94 TRP A C 1
ATOM 746 O O . TRP A 1 94 ? 5.696 -9.445 -12.909 1.00 80.25 94 TRP A O 1
ATOM 756 N N . SER A 1 95 ? 4.192 -7.814 -12.682 1.00 77.19 95 SER A N 1
ATOM 757 C CA . SER A 1 95 ? 3.325 -8.298 -13.757 1.00 77.19 95 SER A CA 1
ATOM 758 C C . SER A 1 95 ? 2.534 -7.148 -14.356 1.00 77.19 95 SER A C 1
ATOM 760 O O . SER A 1 95 ? 1.968 -6.310 -13.645 1.00 77.19 95 SER A O 1
ATOM 762 N N . GLY A 1 96 ? 2.489 -7.078 -15.686 1.00 76.12 96 GLY A N 1
ATOM 763 C CA . GLY A 1 96 ? 1.784 -5.997 -16.374 1.00 76.12 96 GLY A CA 1
ATOM 764 C C . GLY A 1 96 ? 2.323 -4.601 -16.032 1.00 76.12 96 GLY A C 1
ATOM 765 O O . GLY A 1 96 ? 1.543 -3.657 -16.058 1.00 76.12 96 GLY A O 1
ATOM 766 N N . GLY A 1 97 ? 3.607 -4.478 -15.666 1.00 78.44 97 GLY A N 1
ATOM 767 C CA . GLY A 1 97 ? 4.247 -3.211 -15.281 1.00 78.44 97 GLY A CA 1
ATOM 768 C C . GLY A 1 97 ? 4.033 -2.766 -13.828 1.00 78.44 97 GLY A C 1
ATOM 769 O O . GLY A 1 97 ? 4.390 -1.641 -13.487 1.00 78.44 97 GLY A O 1
ATOM 770 N N . TYR A 1 98 ? 3.466 -3.621 -12.969 1.00 85.12 98 TYR A N 1
ATOM 771 C CA . TYR A 1 98 ? 3.250 -3.296 -11.558 1.00 85.12 98 TYR A CA 1
ATOM 772 C C . TYR A 1 98 ? 3.713 -4.421 -10.635 1.00 85.12 98 TYR A C 1
ATOM 774 O O . TYR A 1 98 ? 3.407 -5.592 -10.879 1.00 85.12 98 TYR A O 1
ATOM 782 N N . ALA A 1 99 ? 4.336 -4.051 -9.521 1.00 88.38 99 ALA A N 1
ATOM 783 C CA . ALA A 1 99 ? 4.417 -4.899 -8.342 1.00 88.38 99 ALA A CA 1
ATOM 784 C C . ALA A 1 99 ? 3.147 -4.712 -7.516 1.00 88.38 99 ALA A C 1
ATOM 786 O O . ALA A 1 99 ? 2.693 -3.588 -7.276 1.00 88.38 99 ALA A O 1
ATOM 787 N N . ARG A 1 100 ? 2.543 -5.825 -7.108 1.00 90.56 100 ARG A N 1
ATOM 788 C CA . ARG A 1 100 ? 1.281 -5.830 -6.365 1.00 90.56 100 ARG A CA 1
ATOM 789 C C . ARG A 1 100 ? 1.456 -6.541 -5.038 1.00 90.56 100 ARG A C 1
ATOM 791 O O . ARG A 1 100 ? 2.082 -7.598 -4.977 1.00 90.56 100 ARG A O 1
ATOM 798 N N . ILE A 1 101 ? 0.850 -5.971 -4.003 1.00 94.31 101 ILE A N 1
ATOM 799 C CA . ILE A 1 101 ? 0.756 -6.555 -2.665 1.00 94.31 101 ILE A CA 1
ATOM 800 C C . ILE A 1 101 ? -0.712 -6.537 -2.237 1.00 94.31 101 ILE A C 1
ATOM 802 O O . ILE A 1 101 ? -1.477 -5.639 -2.601 1.00 94.31 101 ILE A O 1
ATOM 806 N N . VAL A 1 102 ? -1.112 -7.544 -1.464 1.00 95.25 102 VAL A N 1
ATOM 807 C CA . VAL A 1 102 ? -2.410 -7.580 -0.789 1.00 95.25 102 VAL A CA 1
ATOM 808 C C . VAL A 1 102 ? -2.177 -7.655 0.713 1.00 95.25 102 VAL A C 1
ATOM 810 O O . VAL A 1 102 ? -1.614 -8.630 1.201 1.00 95.25 102 VAL A O 1
ATOM 813 N N . LEU A 1 103 ? -2.654 -6.646 1.437 1.00 95.94 103 LEU A N 1
ATOM 814 C CA . LEU A 1 103 ? -2.661 -6.596 2.896 1.00 95.94 103 LEU A CA 1
ATOM 815 C C . LEU A 1 103 ? -4.073 -6.964 3.366 1.00 95.94 103 LEU A C 1
ATOM 817 O O . LEU A 1 103 ? -5.045 -6.296 3.003 1.00 95.94 103 LEU A O 1
ATOM 821 N N . ARG A 1 104 ? -4.208 -8.063 4.109 1.00 95.44 104 ARG A N 1
ATOM 822 C CA . ARG A 1 104 ? -5.490 -8.517 4.688 1.00 95.44 104 ARG A CA 1
ATOM 823 C C . ARG A 1 104 ? -5.694 -7.888 6.074 1.00 95.44 104 ARG A C 1
ATOM 825 O O . ARG A 1 104 ? -4.823 -7.159 6.517 1.00 95.44 104 ARG A O 1
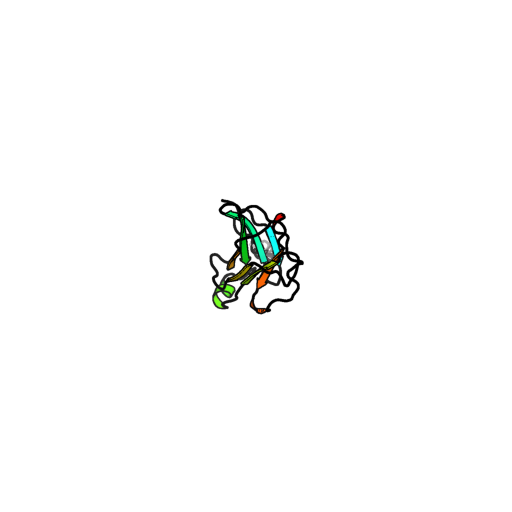ATOM 832 N N . ASP A 1 105 ? -6.838 -8.130 6.717 1.00 93.62 105 ASP A N 1
ATOM 833 C CA . ASP A 1 105 ? -7.158 -7.622 8.071 1.00 93.62 105 ASP A CA 1
ATOM 834 C C . ASP A 1 105 ? -6.991 -6.094 8.245 1.00 93.62 105 ASP A C 1
ATOM 836 O O . ASP A 1 105 ? -6.567 -5.571 9.279 1.00 93.62 105 ASP A O 1
ATOM 840 N N . ALA A 1 106 ? -7.320 -5.340 7.197 1.00 95.50 106 ALA A N 1
ATOM 841 C CA . ALA A 1 106 ? -7.266 -3.893 7.252 1.00 95.50 106 ALA A CA 1
ATOM 842 C C . ALA A 1 106 ? -8.459 -3.338 8.038 1.00 95.50 106 ALA A C 1
ATOM 844 O O . ALA A 1 106 ? -9.615 -3.720 7.827 1.00 95.50 106 ALA A O 1
ATOM 845 N N . ARG A 1 107 ? -8.201 -2.341 8.883 1.00 95.75 107 ARG A N 1
ATOM 846 C CA . ARG A 1 107 ? -9.235 -1.481 9.465 1.00 95.75 107 ARG A CA 1
ATOM 847 C C . ARG A 1 107 ? -9.245 -0.141 8.756 1.00 95.75 107 ARG A C 1
ATOM 849 O O . ARG A 1 107 ? -8.237 0.341 8.253 1.00 95.75 107 ARG A O 1
ATOM 856 N N . LEU A 1 108 ? -10.400 0.517 8.754 1.00 95.88 108 LEU A N 1
ATOM 857 C CA . LEU A 1 108 ? -10.533 1.833 8.120 1.00 95.88 108 LEU A CA 1
ATOM 858 C C . LEU A 1 108 ? -9.685 2.918 8.795 1.00 95.88 108 LEU A C 1
ATOM 860 O O . LEU A 1 108 ? -9.355 3.916 8.155 1.00 95.88 108 LEU A O 1
ATOM 864 N N . THR A 1 109 ? -9.352 2.720 10.067 1.00 95.81 109 THR A N 1
ATOM 865 C CA . THR A 1 109 ? -8.490 3.592 10.871 1.00 95.81 109 THR A CA 1
ATOM 866 C C . THR A 1 109 ? -7.001 3.334 10.661 1.00 95.81 109 THR A C 1
ATOM 868 O O . THR A 1 109 ? -6.200 4.150 11.105 1.00 95.81 109 THR A O 1
ATOM 871 N N . ASP A 1 110 ? -6.626 2.224 10.019 1.00 96.44 110 ASP A N 1
ATOM 872 C CA . ASP A 1 110 ? -5.222 1.886 9.805 1.00 96.44 110 ASP A CA 1
ATOM 873 C C . ASP A 1 110 ? -4.575 2.855 8.795 1.00 96.44 110 ASP A C 1
ATOM 875 O O . ASP A 1 110 ? -5.242 3.522 7.983 1.00 96.44 110 ASP A O 1
ATOM 879 N N . ARG A 1 111 ? -3.248 2.939 8.866 1.00 96.25 111 ARG A N 1
ATOM 880 C CA . ARG A 1 111 ? -2.394 3.813 8.059 1.00 96.25 111 ARG A CA 1
ATOM 881 C C . ARG A 1 111 ? -1.580 2.940 7.115 1.00 96.25 111 ARG A C 1
ATOM 883 O O . ARG A 1 111 ? -0.790 2.117 7.558 1.00 96.25 111 ARG A O 1
ATOM 890 N N . LEU A 1 112 ? -1.829 3.088 5.818 1.00 95.94 112 LEU A N 1
ATOM 891 C CA . LEU A 1 112 ? -1.118 2.391 4.757 1.00 95.94 112 LEU A CA 1
ATOM 892 C C . LEU A 1 112 ? 0.215 3.082 4.494 1.00 95.94 112 LEU A C 1
ATOM 894 O O . LEU A 1 112 ? 0.241 4.238 4.064 1.00 95.94 112 LEU A O 1
ATOM 898 N N . TRP A 1 113 ? 1.298 2.334 4.639 1.00 93.31 113 TRP A N 1
ATOM 899 C CA . TRP A 1 113 ? 2.592 2.706 4.098 1.00 93.31 113 TRP A CA 1
ATOM 900 C C . TRP A 1 113 ? 2.959 1.805 2.922 1.00 93.31 113 TRP A C 1
ATOM 902 O O . TRP A 1 113 ? 2.628 0.620 2.898 1.00 93.31 113 TRP A O 1
ATOM 912 N N . VAL A 1 114 ? 3.621 2.374 1.920 1.00 91.50 114 VAL A N 1
ATOM 913 C CA . VAL A 1 114 ? 4.101 1.654 0.737 1.00 91.50 114 VAL A CA 1
ATOM 914 C C . VAL A 1 114 ? 5.343 2.349 0.195 1.00 91.50 114 VAL A C 1
ATOM 916 O O . VAL A 1 114 ? 5.417 3.577 0.224 1.00 91.50 114 VAL A O 1
ATOM 919 N N . GLN A 1 115 ? 6.323 1.574 -0.254 1.00 88.75 115 GLN A N 1
ATOM 920 C CA . GLN A 1 115 ? 7.576 2.075 -0.818 1.00 88.75 115 GLN A CA 1
ATOM 921 C C . GLN A 1 115 ? 8.299 0.981 -1.608 1.00 88.75 115 GLN A C 1
ATOM 923 O O . GLN A 1 115 ? 7.910 -0.194 -1.583 1.00 88.75 115 GLN A O 1
ATOM 928 N N . LEU A 1 116 ? 9.408 1.335 -2.249 1.00 85.25 116 LEU A N 1
ATOM 929 C CA . LEU A 1 116 ? 10.434 0.346 -2.570 1.00 85.25 116 LEU A CA 1
ATOM 930 C C . LEU A 1 116 ? 11.131 -0.202 -1.314 1.00 85.25 116 LEU A C 1
ATOM 932 O O . LEU A 1 116 ? 11.498 0.537 -0.401 1.00 85.25 116 LEU A O 1
ATOM 936 N N . ALA A 1 117 ? 11.409 -1.502 -1.308 1.00 74.44 117 ALA A N 1
ATOM 937 C CA . ALA A 1 117 ? 12.115 -2.180 -0.222 1.00 74.44 117 ALA A CA 1
ATOM 938 C C . ALA A 1 117 ? 13.631 -1.901 -0.206 1.00 74.44 117 ALA A C 1
ATOM 940 O O . ALA A 1 117 ? 14.274 -2.128 0.814 1.00 74.44 117 ALA A O 1
ATOM 941 N N . ALA A 1 118 ? 14.207 -1.400 -1.308 1.00 70.56 118 ALA A N 1
ATOM 942 C CA . ALA A 1 118 ? 15.650 -1.151 -1.433 1.00 70.56 118 ALA A CA 1
ATOM 943 C C . ALA A 1 118 ? 16.194 -0.132 -0.414 1.00 70.56 118 ALA A C 1
ATOM 945 O O . ALA A 1 118 ? 17.372 -0.174 -0.075 1.00 70.56 118 ALA A O 1
ATOM 946 N N . TYR A 1 119 ? 15.341 0.760 0.091 1.00 64.44 119 TYR A N 1
ATOM 947 C CA . TYR A 1 119 ? 15.734 1.800 1.040 1.00 64.44 119 TYR A CA 1
ATOM 948 C C . TYR A 1 119 ? 15.667 1.351 2.506 1.00 64.44 119 TYR A C 1
ATOM 950 O O . TYR A 1 119 ? 16.049 2.116 3.390 1.00 64.44 119 TYR A O 1
ATOM 958 N N . GLY A 1 120 ? 15.172 0.134 2.782 1.00 55.53 120 GLY A N 1
ATOM 959 C CA . GLY A 1 120 ? 14.707 -0.223 4.121 1.00 55.53 120 GLY A CA 1
ATOM 960 C C . GLY A 1 120 ? 13.619 0.750 4.596 1.00 55.53 120 GLY A C 1
ATOM 961 O O . GLY A 1 120 ? 13.282 1.711 3.905 1.00 55.53 120 GLY A O 1
ATOM 962 N N . PRO A 1 121 ? 12.991 0.519 5.744 1.00 57.59 121 PRO A N 1
ATOM 963 C CA . PRO A 1 121 ? 11.944 1.417 6.197 1.00 57.59 121 PRO A CA 1
ATOM 964 C C . PRO A 1 121 ? 12.486 2.694 6.857 1.00 57.59 121 PRO A C 1
ATOM 966 O O . PRO A 1 121 ? 13.078 2.591 7.933 1.00 57.59 121 PRO A O 1
ATOM 969 N N . PRO A 1 122 ? 12.255 3.909 6.320 1.00 60.09 122 PRO A N 1
ATOM 970 C CA . PRO A 1 122 ? 12.320 5.094 7.150 1.00 60.09 122 PRO A CA 1
ATOM 971 C C . PRO A 1 122 ? 11.029 5.136 7.974 1.00 60.09 122 PRO A C 1
ATOM 973 O O . PRO A 1 122 ? 9.953 5.417 7.451 1.00 60.09 122 PRO A O 1
ATOM 976 N N . ALA A 1 123 ? 11.119 4.831 9.268 1.00 63.34 123 ALA A N 1
ATOM 977 C CA . ALA A 1 123 ? 10.080 5.247 10.204 1.00 63.34 123 ALA A CA 1
ATOM 978 C C . ALA A 1 123 ? 9.838 6.771 10.069 1.00 63.34 123 ALA A C 1
ATOM 980 O O . ALA A 1 123 ? 10.794 7.503 9.785 1.00 63.34 123 ALA A O 1
ATOM 981 N N . PRO A 1 124 ? 8.613 7.276 10.317 1.00 68.06 124 PRO A N 1
ATOM 982 C CA . PRO A 1 124 ? 7.439 6.582 10.861 1.00 68.06 124 PRO A CA 1
ATOM 983 C C . PRO A 1 124 ? 6.470 6.019 9.798 1.00 68.06 124 PRO A C 1
ATOM 985 O O . PRO A 1 124 ? 6.358 6.534 8.702 1.00 68.06 124 PRO A O 1
ATOM 988 N N . TRP A 1 125 ? 5.726 4.967 10.156 1.00 75.38 125 TRP A N 1
ATOM 989 C CA . TRP A 1 125 ? 4.669 4.332 9.345 1.00 75.38 125 TRP A CA 1
ATOM 990 C C . TRP A 1 125 ? 3.266 4.862 9.656 1.00 75.38 125 TRP A C 1
ATOM 992 O O . TRP A 1 125 ? 2.332 4.790 8.854 1.00 75.38 125 TRP A O 1
ATOM 1002 N N . SER A 1 126 ? 3.100 5.331 10.889 1.00 80.88 126 SER A N 1
ATOM 1003 C CA . SER A 1 126 ? 1.828 5.761 11.473 1.00 80.88 126 SER A CA 1
ATOM 1004 C C . SER A 1 126 ? 1.309 7.084 10.896 1.00 80.88 126 SER A C 1
ATOM 1006 O O . SER A 1 126 ? 0.140 7.436 11.081 1.00 80.88 126 SER A O 1
ATOM 1008 N N . ASP A 1 127 ? 2.120 7.801 10.123 1.00 84.94 127 ASP A N 1
ATOM 1009 C CA . ASP A 1 127 ? 1.713 8.953 9.318 1.00 84.94 127 ASP A CA 1
ATOM 1010 C C . ASP A 1 127 ? 1.215 8.567 7.907 1.00 84.94 127 ASP A C 1
ATOM 1012 O O . ASP A 1 127 ? 0.731 9.433 7.173 1.00 84.94 127 ASP A O 1
ATOM 1016 N N . GLY A 1 128 ? 1.236 7.272 7.566 1.00 89.38 128 GLY A N 1
ATOM 1017 C CA . GLY A 1 128 ? 0.832 6.732 6.271 1.00 89.38 128 GLY A CA 1
ATOM 1018 C C . GLY A 1 128 ? -0.608 7.051 5.845 1.00 89.38 128 GLY A C 1
ATOM 1019 O O . GLY A 1 128 ? -1.444 7.591 6.576 1.00 89.38 128 GLY A O 1
ATOM 1020 N N . PHE A 1 129 ? -0.953 6.698 4.612 1.00 95.12 129 PHE A N 1
ATOM 1021 C CA . PHE A 1 129 ? -2.234 7.053 4.007 1.00 95.12 129 PHE A CA 1
ATOM 1022 C C . PHE A 1 129 ? -3.412 6.356 4.702 1.00 95.12 129 PHE A C 1
ATOM 1024 O O . P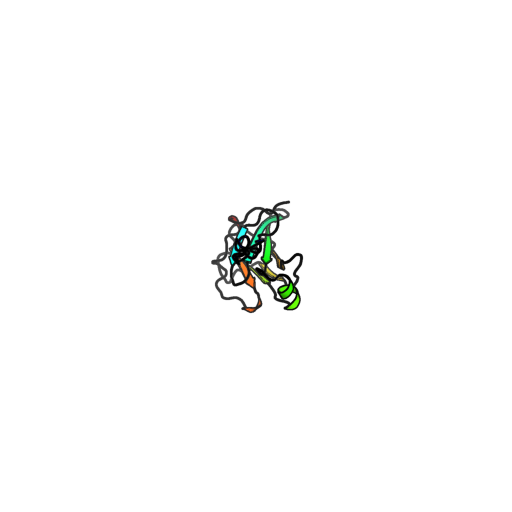HE A 1 129 ? -3.428 5.142 4.873 1.00 95.12 129 PHE A O 1
ATOM 1031 N N . THR A 1 130 ? -4.450 7.097 5.094 1.00 96.50 130 THR A N 1
ATOM 1032 C CA . THR A 1 130 ? -5.596 6.507 5.809 1.00 96.50 130 THR A CA 1
ATOM 1033 C C . THR A 1 130 ? -6.377 5.530 4.924 1.00 96.50 130 THR A C 1
ATOM 1035 O O . THR A 1 130 ? -6.914 5.934 3.888 1.00 96.50 130 THR A O 1
ATOM 1038 N N . VAL A 1 131 ? -6.564 4.281 5.370 1.00 97.06 131 VAL A N 1
ATOM 1039 C CA . VAL A 1 131 ? -7.302 3.248 4.611 1.00 97.06 131 VAL A CA 1
ATOM 1040 C C . VAL A 1 131 ? -8.729 3.691 4.266 1.00 97.06 131 VAL A C 1
ATOM 1042 O O . VAL A 1 131 ? -9.196 3.454 3.153 1.00 97.06 131 VAL A O 1
ATOM 1045 N N . LYS A 1 132 ? -9.424 4.412 5.159 1.00 97.25 132 LYS A N 1
ATOM 1046 C CA . LYS A 1 132 ? -10.766 4.976 4.894 1.00 97.25 132 LYS A CA 1
ATOM 1047 C C . LYS A 1 132 ? -10.841 5.825 3.617 1.00 97.25 132 LYS A C 1
ATOM 1049 O O . LYS A 1 132 ? -11.901 5.873 2.995 1.00 97.25 132 LYS A O 1
ATOM 1054 N N . ARG A 1 133 ? -9.748 6.494 3.232 1.00 97.50 133 ARG A N 1
ATOM 1055 C CA . ARG A 1 133 ? -9.684 7.393 2.066 1.00 97.50 133 ARG A CA 1
ATOM 1056 C C . ARG A 1 133 ? -9.358 6.670 0.758 1.00 97.50 133 ARG A C 1
ATOM 1058 O O . ARG A 1 133 ? -9.381 7.297 -0.298 1.00 97.50 133 ARG A O 1
ATOM 1065 N N . LEU A 1 134 ? -9.062 5.372 0.808 1.00 97.62 134 LEU A N 1
ATOM 1066 C CA . LEU A 1 134 ? -8.877 4.567 -0.392 1.00 97.62 134 LEU A CA 1
ATOM 1067 C C . LEU A 1 134 ? -10.221 4.355 -1.092 1.00 97.62 134 LEU A C 1
ATOM 1069 O O . LEU A 1 134 ? -11.238 4.065 -0.442 1.00 97.62 134 LEU A O 1
ATOM 1073 N N . LYS A 1 135 ? -10.208 4.454 -2.422 1.00 97.06 135 LYS A N 1
ATOM 1074 C CA . LYS A 1 135 ? -11.320 4.025 -3.268 1.00 97.06 135 LYS A CA 1
ATOM 1075 C C . LYS A 1 135 ? -11.593 2.539 -3.056 1.00 97.06 135 LYS A C 1
ATOM 1077 O O . LYS A 1 135 ? -10.689 1.767 -2.722 1.00 97.06 135 LYS A O 1
ATOM 1082 N N . VAL A 1 136 ? -12.846 2.144 -3.251 1.00 96.00 136 VAL A N 1
ATOM 1083 C CA . VAL A 1 136 ? -13.194 0.725 -3.318 1.00 96.00 136 VAL A CA 1
ATOM 1084 C C . VAL A 1 136 ? -12.673 0.184 -4.646 1.00 96.00 136 VAL A C 1
ATOM 1086 O O . VAL A 1 136 ? -12.884 0.823 -5.669 1.00 96.00 136 VAL A O 1
ATOM 1089 N N . CYS A 1 137 ? -11.973 -0.950 -4.631 1.00 94.00 137 CYS A N 1
ATOM 1090 C CA . CYS A 1 137 ? -11.472 -1.560 -5.859 1.00 94.00 137 CYS A CA 1
ATOM 1091 C C . CYS A 1 137 ? -12.636 -1.840 -6.819 1.00 94.00 137 CYS A C 1
ATOM 1093 O O . CYS A 1 137 ? -13.669 -2.371 -6.396 1.00 94.00 137 CYS A O 1
ATOM 1095 N N . ALA A 1 138 ? -12.440 -1.537 -8.103 1.00 87.25 138 ALA A N 1
ATOM 1096 C CA . ALA A 1 138 ? -13.341 -2.004 -9.151 1.00 87.25 138 ALA A CA 1
ATOM 1097 C C . ALA A 1 138 ? -13.402 -3.544 -9.130 1.00 87.25 138 ALA A C 1
ATOM 1099 O O . ALA A 1 138 ? -12.404 -4.201 -8.810 1.00 87.25 138 ALA A O 1
ATOM 1100 N N . ARG A 1 139 ? -14.593 -4.088 -9.397 1.00 69.06 139 ARG A N 1
ATOM 1101 C CA . ARG A 1 139 ? -14.828 -5.536 -9.458 1.00 69.06 139 ARG A CA 1
ATOM 1102 C C . ARG A 1 139 ? -14.229 -6.136 -10.718 1.00 69.06 139 ARG A C 1
ATOM 1104 O O . ARG A 1 139 ? -14.303 -5.456 -11.763 1.00 69.06 139 ARG A O 1
#

pLDDT: mean 79.63, std 16.9, range [43.91, 97.62]

Radius of gyration: 22.34 Å; chains: 1; bounding box: 33×44×87 Å

Foldseek 3Di:
DDDDDDDDDDDPPPPPPPPQDWPDDPPWFWDFFDDDQKTKIWAWEDDPHAIKIKMWIARTRCLPVLLVPLWKKKKFWADQFQVRTVWIDIFSDDDPRTTMDMTTRDDQQIAMDMDTPPVPDDDDRRVHDGNVPHHHTDD

Organism: NCBI:txid1404360

Secondary structure (DSSP, 8-state):
-----------------------PPPSSS-EEEEESSEEEEEEEEEETTEEEEEEEEEESS-HHHHHHHT--EEEEEE-SSSS---EEEEE--EETTEEEEEEEEE-TT-EEEEEEGGG---S--TTSEEGGGSPBPP-

Sequence (139 aa):
MLFRRVLLVALIVACLPVPAAVAQAPQGDWTFVREDGYRHYACRYKVKGDWAVRTATSWGKLREDVEKYDFQTYASLARGSNENVPVEANSKSWSGG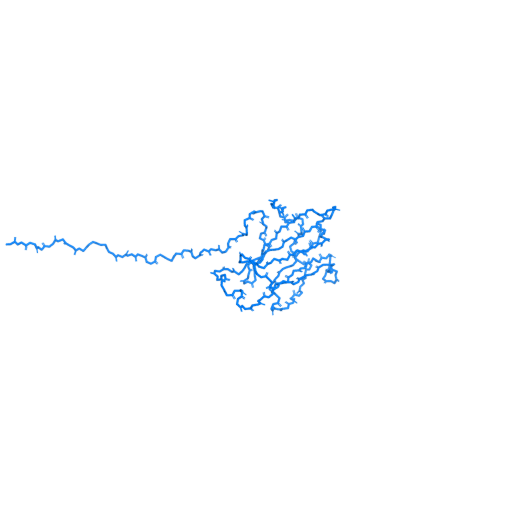YARIVLRDARLTDRLWVQLAAYGPPAPWSDGFTVKRLKVCAR